Protein AF-A0A7S2GLV0-F1 (afdb_monomer_lite)

Organism: NCBI:txid327968

Foldseek 3Di:
DLVVLLVVLCVLLVVLVVPDDPVLVVVLVVCLVVVLVVLLVVLVVCQVVCCVPDPPNDRCDPLNSVLPSLVDDQLSVLSVVLVVCQVCVVVPPHDNVVSSSSSNSSSSSSVCSCVPSVVCSVVSVVVRD

Structure (mmCIF, N/CA/C/O backbone):
data_AF-A0A7S2GLV0-F1
#
_entry.id   AF-A0A7S2GLV0-F1
#
loop_
_atom_site.group_PDB
_atom_site.id
_atom_site.type_symbol
_atom_site.label_atom_id
_atom_site.label_alt_id
_atom_site.label_comp_id
_atom_site.label_asym_id
_atom_site.label_entity_id
_atom_site.label_seq_id
_atom_site.pdbx_PDB_ins_code
_atom_site.Cartn_x
_atom_site.Cartn_y
_atom_site.Cartn_z
_atom_site.occupancy
_atom_site.B_iso_or_equiv
_atom_site.auth_seq_id
_atom_site.auth_comp_id
_atom_site.auth_asym_id
_atom_site.auth_atom_id
_atom_site.pdbx_PDB_model_num
ATOM 1 N N . GLY A 1 1 ? 13.509 10.309 6.749 1.00 62.75 1 GLY A N 1
ATOM 2 C CA . GLY A 1 1 ? 13.462 8.890 6.347 1.00 62.75 1 GLY A CA 1
ATOM 3 C C . GLY A 1 1 ? 12.279 8.616 5.442 1.00 62.75 1 GLY A C 1
ATOM 4 O O . GLY A 1 1 ? 12.423 8.699 4.232 1.00 62.75 1 GLY A O 1
ATOM 5 N N . ASN A 1 2 ? 11.100 8.371 6.017 1.00 74.81 2 ASN A N 1
ATOM 6 C CA . ASN A 1 2 ? 9.920 7.890 5.281 1.00 74.81 2 ASN A CA 1
ATOM 7 C C . ASN A 1 2 ? 9.490 8.778 4.098 1.00 74.81 2 ASN A C 1
ATOM 9 O O . ASN A 1 2 ? 9.142 8.247 3.052 1.00 74.81 2 ASN A O 1
ATOM 13 N N . THR A 1 3 ? 9.570 10.108 4.209 1.00 82.69 3 THR A N 1
ATOM 14 C CA . THR A 1 3 ? 9.190 11.030 3.120 1.00 82.69 3 THR A CA 1
ATOM 15 C C . THR A 1 3 ? 10.033 10.852 1.857 1.00 82.69 3 THR A C 1
ATOM 17 O O . THR A 1 3 ? 9.488 10.897 0.762 1.00 82.69 3 THR A O 1
ATOM 20 N N . ILE A 1 4 ? 11.340 10.597 1.994 1.00 83.94 4 ILE A N 1
ATOM 21 C CA . ILE A 1 4 ? 12.231 10.363 0.844 1.00 83.94 4 ILE A CA 1
ATOM 22 C C . ILE A 1 4 ? 11.863 9.043 0.162 1.00 83.94 4 ILE A C 1
ATOM 24 O O . ILE A 1 4 ? 11.784 8.990 -1.059 1.00 83.94 4 ILE A O 1
ATOM 28 N N . ILE A 1 5 ? 11.567 8.004 0.951 1.00 84.38 5 ILE A N 1
ATOM 29 C CA . ILE A 1 5 ? 11.126 6.701 0.433 1.00 84.38 5 ILE A CA 1
ATOM 30 C C . ILE A 1 5 ? 9.819 6.864 -0.343 1.00 84.38 5 ILE A C 1
ATOM 32 O O . ILE A 1 5 ? 9.721 6.385 -1.464 1.00 84.38 5 ILE A O 1
ATOM 36 N N . PHE A 1 6 ? 8.836 7.582 0.210 1.00 81.00 6 PHE A N 1
ATOM 37 C CA . PHE A 1 6 ? 7.568 7.835 -0.478 1.00 81.00 6 PHE A CA 1
ATOM 38 C C . PHE A 1 6 ? 7.737 8.687 -1.738 1.00 81.00 6 PHE A C 1
ATOM 40 O O . PHE A 1 6 ? 7.096 8.398 -2.744 1.00 81.00 6 PHE A O 1
ATOM 47 N N . PHE A 1 7 ? 8.607 9.698 -1.710 1.00 86.56 7 PHE A N 1
ATOM 48 C CA . PHE A 1 7 ? 8.882 10.534 -2.876 1.00 86.56 7 PHE A CA 1
ATOM 49 C C . PHE A 1 7 ? 9.541 9.732 -4.007 1.00 86.56 7 PHE A C 1
ATOM 51 O O . PHE A 1 7 ? 9.057 9.753 -5.136 1.00 86.56 7 PHE A O 1
ATOM 58 N N . LEU A 1 8 ? 10.595 8.969 -3.698 1.00 85.56 8 LEU A N 1
ATOM 59 C CA . LEU A 1 8 ? 11.286 8.114 -4.668 1.00 85.56 8 LEU A CA 1
ATOM 60 C C . LEU A 1 8 ? 10.377 7.000 -5.189 1.00 85.56 8 LEU A C 1
ATOM 62 O O . LEU A 1 8 ? 10.285 6.802 -6.397 1.00 85.56 8 LEU A O 1
ATOM 66 N N . ALA A 1 9 ? 9.665 6.308 -4.296 1.00 83.56 9 ALA A N 1
ATOM 67 C CA . ALA A 1 9 ? 8.699 5.285 -4.674 1.00 83.56 9 ALA A CA 1
ATOM 68 C C . ALA A 1 9 ? 7.620 5.852 -5.597 1.00 83.56 9 ALA A C 1
ATOM 70 O O . ALA A 1 9 ? 7.301 5.228 -6.605 1.00 83.56 9 ALA A O 1
ATOM 71 N N . GLY A 1 10 ? 7.088 7.036 -5.281 1.00 83.50 10 GLY A N 1
ATOM 72 C CA . GLY A 1 10 ? 6.088 7.719 -6.096 1.00 83.50 10 GLY A CA 1
ATOM 73 C C . GLY A 1 10 ? 6.617 8.084 -7.481 1.00 83.50 10 GLY A C 1
ATOM 74 O O . GLY A 1 10 ? 5.974 7.763 -8.476 1.00 83.50 10 GLY A O 1
ATOM 75 N N . ALA A 1 11 ? 7.807 8.685 -7.563 1.00 85.31 11 ALA A N 1
ATOM 76 C CA . ALA A 1 11 ? 8.426 9.060 -8.835 1.00 85.31 11 ALA A CA 1
ATOM 77 C C . ALA A 1 11 ? 8.732 7.838 -9.720 1.00 85.31 11 ALA A C 1
ATOM 79 O O . ALA A 1 11 ? 8.399 7.829 -10.906 1.00 85.31 11 ALA A O 1
ATOM 80 N N . LEU A 1 12 ? 9.317 6.783 -9.143 1.00 82.06 12 LEU A N 1
ATOM 81 C CA . LEU A 1 12 ? 9.665 5.566 -9.878 1.00 82.06 12 LEU A CA 1
ATOM 82 C C . LEU A 1 12 ? 8.417 4.785 -10.305 1.00 82.06 12 LEU A C 1
ATOM 84 O O . LEU A 1 12 ? 8.321 4.372 -11.459 1.00 82.06 12 LEU A O 1
ATOM 88 N N . THR A 1 13 ? 7.438 4.631 -9.408 1.00 81.50 13 THR A N 1
ATOM 89 C CA . THR A 1 13 ? 6.164 3.972 -9.730 1.00 81.50 13 THR A CA 1
ATOM 90 C C . THR A 1 13 ? 5.432 4.752 -10.817 1.00 81.50 13 THR A C 1
ATOM 92 O O . THR A 1 13 ? 5.040 4.155 -11.811 1.00 81.50 13 THR A O 1
ATOM 95 N N . GLY A 1 14 ? 5.314 6.079 -10.694 1.00 78.19 14 GLY A N 1
ATOM 96 C CA . GLY A 1 14 ? 4.640 6.928 -11.681 1.00 78.19 14 GLY A CA 1
ATOM 97 C C . GLY A 1 14 ? 5.247 6.828 -13.082 1.00 78.19 14 GLY A C 1
ATOM 98 O O . GLY A 1 14 ? 4.510 6.726 -14.061 1.00 78.19 14 GLY A O 1
ATOM 99 N N . ASN A 1 15 ? 6.578 6.755 -13.181 1.00 78.00 15 ASN A N 1
ATOM 100 C CA . ASN A 1 15 ? 7.256 6.535 -14.459 1.00 78.00 15 ASN A CA 1
ATOM 101 C C . ASN A 1 15 ? 6.934 5.153 -15.063 1.00 78.00 15 ASN A C 1
ATOM 103 O O . ASN A 1 15 ? 6.748 5.029 -16.270 1.00 78.00 15 ASN A O 1
ATOM 107 N N . CYS A 1 16 ? 6.806 4.117 -14.227 1.00 70.25 16 CYS A N 1
ATOM 108 C CA . CYS A 1 16 ? 6.401 2.782 -14.678 1.00 70.25 16 CYS A CA 1
ATOM 109 C C . CYS A 1 16 ? 4.931 2.747 -15.122 1.00 70.25 16 CYS A C 1
ATOM 111 O O . CYS A 1 16 ? 4.610 2.104 -16.117 1.00 70.25 16 CYS A O 1
ATOM 113 N N . MET A 1 17 ? 4.047 3.469 -14.422 1.00 67.94 17 MET A N 1
ATOM 114 C CA . MET A 1 17 ? 2.622 3.536 -14.759 1.00 67.94 17 MET A CA 1
ATOM 115 C C . MET A 1 17 ? 2.376 4.177 -16.128 1.00 67.94 17 MET A C 1
ATOM 117 O O . MET A 1 17 ? 1.517 3.712 -16.868 1.00 67.94 17 MET A O 1
ATOM 121 N N . ALA A 1 18 ? 3.152 5.199 -16.499 1.00 65.50 18 ALA A N 1
ATOM 122 C CA . ALA A 1 18 ? 2.985 5.909 -17.768 1.00 65.50 18 ALA A CA 1
ATOM 123 C C . ALA A 1 18 ? 3.287 5.057 -19.019 1.00 65.50 18 ALA A C 1
ATOM 125 O O . ALA A 1 18 ? 2.856 5.415 -20.112 1.00 65.50 18 ALA A O 1
ATOM 126 N N . HIS A 1 19 ? 4.024 3.951 -18.872 1.00 62.25 19 HIS A N 1
ATOM 127 C CA . HIS A 1 19 ? 4.434 3.077 -19.978 1.00 62.25 19 HIS A CA 1
ATOM 128 C C . HIS A 1 19 ? 3.705 1.721 -20.008 1.00 62.25 19 HIS A C 1
ATOM 130 O O . HIS A 1 19 ? 3.957 0.928 -20.913 1.00 62.25 19 HIS A O 1
ATOM 136 N N . MET A 1 20 ? 2.838 1.422 -19.030 1.00 60.69 20 MET A N 1
ATOM 137 C CA . MET A 1 20 ? 2.246 0.086 -18.862 1.00 60.69 20 MET A CA 1
ATOM 138 C C . MET A 1 20 ? 0.882 -0.090 -19.534 1.00 60.69 20 MET A C 1
ATOM 140 O O . MET A 1 20 ? 0.119 0.851 -19.745 1.00 60.69 20 MET A O 1
ATOM 144 N N . VAL A 1 21 ? 0.592 -1.344 -19.888 1.00 67.38 21 VAL A N 1
ATOM 145 C CA . VAL A 1 21 ? -0.588 -1.759 -20.651 1.00 67.38 21 VAL A CA 1
ATOM 146 C C . VAL A 1 21 ? -1.823 -1.747 -19.745 1.00 67.38 21 VAL A C 1
ATOM 148 O O . VAL A 1 21 ? -1.756 -2.046 -18.555 1.00 67.38 21 VAL A O 1
ATOM 151 N N . TRP A 1 22 ? -2.998 -1.456 -20.311 1.00 69.94 22 TRP A N 1
ATOM 152 C CA . TRP A 1 22 ? -4.279 -1.414 -19.583 1.00 69.94 22 TRP A CA 1
ATOM 153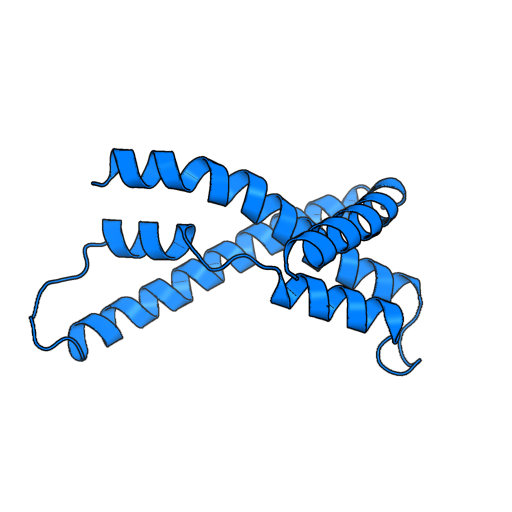 C C . TRP A 1 22 ? -4.593 -2.693 -18.774 1.00 69.94 22 TRP A C 1
ATOM 155 O O . TRP A 1 22 ? -5.267 -2.645 -17.748 1.00 69.94 22 TRP A O 1
ATOM 165 N N . GLN A 1 23 ? -4.073 -3.849 -19.199 1.00 71.62 23 GLN A N 1
ATOM 166 C CA . GLN A 1 23 ? -4.259 -5.137 -18.521 1.00 71.62 23 GLN A CA 1
ATOM 167 C C . GLN A 1 23 ? -3.547 -5.227 -17.160 1.00 71.62 23 GLN A C 1
ATOM 169 O O . GLN A 1 23 ? -4.033 -5.925 -16.266 1.00 71.62 23 GLN A O 1
ATOM 174 N N . ASP A 1 24 ? -2.440 -4.508 -16.961 1.00 73.94 24 ASP A N 1
ATOM 175 C CA . ASP A 1 24 ? -1.712 -4.504 -15.687 1.00 73.94 24 ASP A CA 1
ATOM 176 C C . ASP A 1 24 ? -2.486 -3.752 -14.590 1.00 73.94 24 ASP A C 1
ATOM 178 O O . ASP A 1 24 ? -2.422 -4.105 -13.411 1.00 73.94 24 ASP A O 1
ATOM 182 N N . TYR A 1 25 ? -3.302 -2.764 -14.972 1.00 78.06 25 TYR A N 1
ATOM 183 C CA . TYR A 1 25 ? -4.182 -2.041 -14.048 1.00 78.06 25 TYR A CA 1
ATOM 184 C C . TYR A 1 25 ? -5.285 -2.934 -13.470 1.00 78.06 25 TYR A C 1
ATOM 186 O O . TYR A 1 25 ? -5.627 -2.813 -12.292 1.00 78.06 25 TYR A O 1
ATOM 194 N N . LEU A 1 26 ? -5.817 -3.862 -14.270 1.00 82.81 26 LEU A N 1
ATOM 195 C CA . LEU A 1 26 ? -6.788 -4.855 -13.802 1.00 82.81 26 LEU A CA 1
ATOM 196 C C . LEU A 1 26 ? -6.164 -5.795 -12.766 1.00 82.81 26 LEU A C 1
ATOM 198 O O . LEU A 1 26 ? -6.743 -6.003 -11.701 1.00 82.81 26 LEU A O 1
ATOM 202 N N . HIS A 1 27 ? -4.958 -6.303 -13.035 1.00 81.81 27 HIS A N 1
ATOM 203 C CA . HIS A 1 27 ? -4.217 -7.121 -12.071 1.00 81.81 27 HIS A CA 1
ATOM 204 C C . HIS A 1 27 ? -3.923 -6.346 -10.785 1.00 81.81 27 HIS A C 1
ATOM 206 O O . HIS A 1 27 ? -4.067 -6.892 -9.692 1.00 81.81 27 HIS A O 1
ATOM 212 N N . LEU A 1 28 ? -3.589 -5.059 -10.896 1.00 83.56 28 LEU A N 1
ATOM 213 C CA . LEU A 1 28 ? -3.361 -4.193 -9.746 1.00 83.56 28 LEU A CA 1
ATOM 214 C C . LEU A 1 28 ? -4.615 -4.027 -8.876 1.00 83.56 28 LEU A C 1
ATOM 216 O O . LEU A 1 28 ? -4.527 -4.114 -7.651 1.00 83.56 28 LEU A O 1
ATOM 220 N N . LEU A 1 29 ? -5.782 -3.835 -9.496 1.00 83.94 29 LEU A N 1
ATOM 221 C CA . LEU A 1 29 ? -7.057 -3.746 -8.783 1.00 83.94 29 LEU A CA 1
ATOM 222 C C . LEU A 1 29 ? -7.379 -5.059 -8.054 1.00 83.94 29 LEU A C 1
ATOM 224 O O . LEU A 1 29 ? -7.747 -5.041 -6.879 1.00 83.94 29 LEU A O 1
ATOM 228 N N . VAL A 1 30 ? -7.199 -6.199 -8.728 1.00 86.56 30 VAL A N 1
ATOM 229 C CA . VAL A 1 30 ? -7.412 -7.526 -8.130 1.00 86.56 30 VAL A CA 1
ATOM 230 C C . VAL A 1 30 ? -6.467 -7.740 -6.949 1.00 86.56 30 VAL A C 1
ATOM 232 O O . VAL A 1 30 ? -6.919 -8.113 -5.867 1.00 86.56 30 VAL A O 1
ATOM 235 N N . LEU A 1 31 ? -5.175 -7.441 -7.111 1.00 84.69 31 LEU A N 1
ATOM 236 C CA . LEU A 1 31 ? -4.188 -7.548 -6.036 1.00 84.69 31 LEU A CA 1
ATOM 237 C C . LEU A 1 31 ? -4.527 -6.640 -4.852 1.00 84.69 31 LEU A C 1
ATOM 239 O O . LEU A 1 31 ? -4.364 -7.054 -3.703 1.00 84.69 31 LEU A O 1
ATOM 243 N N . TYR A 1 32 ? -5.034 -5.432 -5.102 1.00 85.12 32 TYR A N 1
ATOM 244 C CA . TYR A 1 32 ? -5.499 -4.533 -4.049 1.00 85.12 32 TYR A CA 1
ATOM 245 C C . TYR A 1 32 ? -6.664 -5.137 -3.251 1.00 85.12 32 TYR A C 1
ATOM 247 O O . TYR A 1 32 ? -6.610 -5.148 -2.016 1.00 85.12 32 TYR A O 1
ATOM 255 N N . ILE A 1 33 ? -7.680 -5.689 -3.925 1.00 85.19 33 ILE A N 1
ATOM 256 C CA . ILE A 1 33 ? -8.818 -6.340 -3.258 1.00 85.19 33 ILE A CA 1
ATOM 257 C C . ILE A 1 33 ? -8.338 -7.549 -2.450 1.00 85.19 33 ILE A C 1
ATOM 259 O O . ILE A 1 33 ? -8.626 -7.638 -1.257 1.00 85.19 33 ILE A O 1
ATOM 263 N N . VAL A 1 34 ? -7.555 -8.442 -3.060 1.00 86.75 34 VAL A N 1
ATOM 264 C CA . VAL A 1 34 ? -7.043 -9.656 -2.404 1.00 86.75 34 VAL A CA 1
ATOM 265 C C . VAL A 1 34 ? -6.191 -9.306 -1.183 1.00 86.75 34 VAL A C 1
ATOM 267 O O . VAL A 1 34 ? -6.411 -9.850 -0.104 1.00 86.75 34 VAL A O 1
ATOM 270 N N . THR A 1 35 ? -5.271 -8.347 -1.303 1.00 81.69 35 THR A N 1
ATOM 271 C CA . THR A 1 35 ? -4.405 -7.927 -0.187 1.00 81.69 35 THR A CA 1
ATOM 272 C C . THR A 1 35 ? -5.216 -7.291 0.943 1.00 81.69 35 THR A C 1
ATOM 274 O O . THR A 1 35 ? -4.919 -7.496 2.122 1.00 81.69 35 THR A O 1
ATOM 277 N N . THR A 1 36 ? -6.260 -6.533 0.602 1.00 82.75 36 THR A N 1
ATOM 278 C CA . THR A 1 36 ? -7.154 -5.911 1.587 1.00 82.75 36 THR A CA 1
ATOM 279 C C . THR A 1 36 ? -7.993 -6.961 2.316 1.00 82.75 36 THR A C 1
ATOM 281 O O . THR A 1 36 ? -8.101 -6.908 3.542 1.00 82.75 36 THR A O 1
ATOM 284 N N . LEU A 1 37 ? -8.506 -7.964 1.597 1.00 83.94 37 LEU A N 1
ATOM 285 C CA . LEU A 1 37 ? -9.229 -9.097 2.180 1.00 83.94 37 LEU A CA 1
ATOM 286 C C . LEU A 1 37 ? -8.338 -9.950 3.087 1.00 83.94 37 LEU A C 1
ATOM 288 O O . LEU A 1 37 ? -8.742 -10.259 4.204 1.00 83.94 37 LEU A O 1
ATOM 292 N N . ILE A 1 38 ? -7.116 -10.280 2.654 1.00 85.06 38 ILE A N 1
ATOM 293 C CA . ILE A 1 38 ? -6.147 -11.029 3.469 1.00 85.06 38 ILE A CA 1
ATOM 294 C C . ILE A 1 38 ? -5.858 -10.279 4.772 1.00 85.06 38 ILE A C 1
ATOM 296 O O . ILE A 1 38 ? -5.847 -10.885 5.840 1.00 85.06 38 ILE A O 1
ATOM 300 N N . ARG A 1 39 ? -5.681 -8.953 4.717 1.00 82.62 39 ARG A N 1
ATOM 301 C CA . ARG A 1 39 ? -5.463 -8.131 5.916 1.00 82.62 39 ARG A CA 1
ATOM 302 C C . ARG A 1 39 ? -6.649 -8.196 6.877 1.00 82.62 39 ARG A C 1
ATOM 304 O O . ARG A 1 39 ? -6.445 -8.395 8.073 1.00 82.62 39 ARG A O 1
ATOM 311 N N . GLY A 1 40 ? -7.869 -8.072 6.351 1.00 79.44 40 GLY A N 1
ATOM 312 C CA . GLY A 1 40 ? -9.092 -8.218 7.141 1.00 79.44 40 GLY A CA 1
ATOM 313 C C . GLY A 1 40 ? -9.233 -9.609 7.753 1.00 79.44 40 GLY A C 1
ATOM 314 O O . GLY A 1 40 ? -9.599 -9.724 8.917 1.00 79.44 40 GLY A O 1
ATOM 315 N N . LEU A 1 41 ? -8.861 -10.658 7.017 1.00 83.75 41 LEU A N 1
ATOM 316 C CA . LEU A 1 41 ? -8.879 -12.032 7.511 1.00 83.75 41 LEU A CA 1
ATOM 317 C C . LEU A 1 41 ? -7.846 -12.256 8.621 1.00 83.75 41 LEU A C 1
ATOM 319 O O . LEU A 1 41 ? -8.186 -12.833 9.647 1.00 83.75 41 LEU A O 1
ATOM 323 N N . ILE A 1 42 ? -6.608 -11.779 8.455 1.00 82.19 42 ILE A N 1
ATOM 324 C CA . ILE A 1 42 ? -5.547 -11.906 9.469 1.00 82.19 42 ILE A CA 1
ATOM 325 C C . ILE A 1 42 ? -5.965 -11.219 10.770 1.00 82.19 42 ILE A C 1
ATOM 327 O O . ILE A 1 42 ? -5.810 -11.793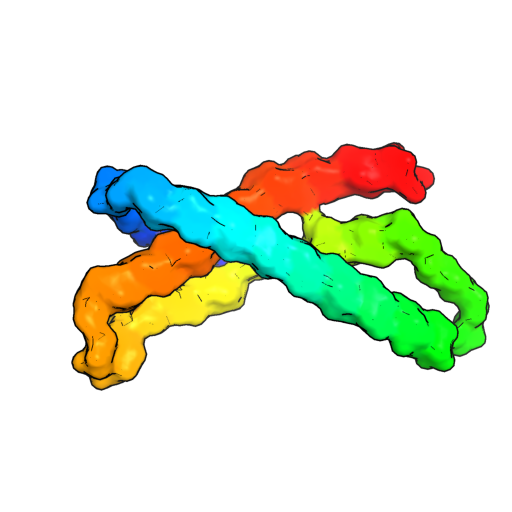 11.847 1.00 82.19 42 ILE A O 1
ATOM 331 N N . ILE A 1 43 ? -6.522 -10.009 10.684 1.00 78.94 43 ILE A N 1
ATOM 332 C CA . ILE A 1 43 ? -6.976 -9.271 11.867 1.00 78.94 43 ILE A CA 1
ATOM 333 C C . ILE A 1 43 ? -8.222 -9.930 12.455 1.00 78.94 43 ILE A C 1
ATOM 335 O O . ILE A 1 43 ? -8.265 -10.145 13.661 1.00 78.94 43 ILE A O 1
ATOM 339 N N . GLY A 1 44 ? -9.172 -10.362 11.624 1.00 78.00 44 GLY A N 1
ATOM 340 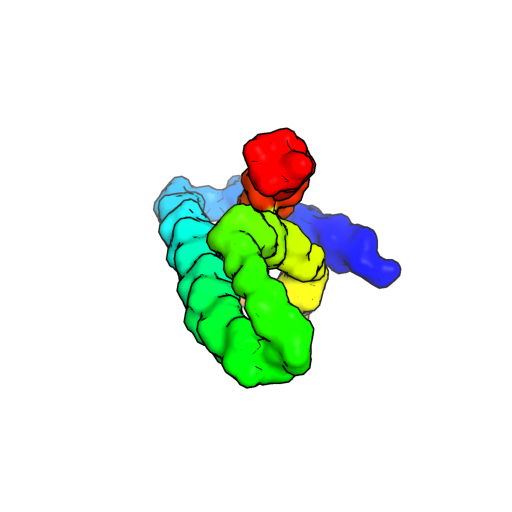C CA . GLY A 1 44 ? -10.355 -11.108 12.052 1.00 78.00 44 GLY A CA 1
ATOM 341 C C . GLY A 1 44 ? -10.022 -12.423 12.764 1.00 78.00 44 GLY A C 1
ATOM 342 O O . GLY A 1 44 ? -10.655 -12.740 13.765 1.00 78.00 44 GLY A O 1
ATOM 343 N N . LEU A 1 45 ? -8.996 -13.152 12.310 1.00 79.69 45 LEU A N 1
ATOM 344 C CA . LEU A 1 45 ? -8.455 -14.349 12.971 1.00 79.69 45 LEU A CA 1
ATOM 345 C C . LEU A 1 45 ? -7.639 -14.014 14.226 1.00 79.69 45 LEU A C 1
ATOM 347 O O . LEU A 1 45 ? -7.584 -14.817 15.153 1.00 79.69 45 LEU A O 1
ATOM 351 N N . SER A 1 46 ? -7.031 -12.828 14.292 1.00 72.69 46 SER A N 1
ATOM 352 C CA . SER A 1 46 ? -6.278 -12.370 15.466 1.00 72.69 46 SER A CA 1
ATOM 353 C C . SER A 1 46 ? -7.180 -11.797 16.565 1.00 72.69 46 SER A C 1
ATOM 355 O O . SER A 1 46 ? -6.847 -11.897 17.742 1.00 72.69 46 SER A O 1
ATOM 357 N N . CYS A 1 47 ? -8.354 -11.254 16.230 1.00 70.81 47 CYS A N 1
ATOM 358 C CA . CYS A 1 47 ? -9.356 -10.786 17.191 1.00 70.81 47 CYS A CA 1
ATOM 359 C C . CYS A 1 47 ? -9.791 -11.842 18.231 1.00 70.81 47 CYS A C 1
ATOM 361 O O . CYS A 1 47 ? -9.827 -11.499 19.415 1.00 70.81 47 CYS A O 1
ATOM 363 N N . PRO A 1 48 ? -10.098 -13.112 17.884 1.00 69.06 48 PRO A N 1
ATOM 364 C CA . PRO A 1 48 ? -10.412 -14.136 18.880 1.00 69.06 48 PRO A CA 1
ATOM 365 C C . PRO A 1 48 ? -9.203 -14.491 19.755 1.00 69.06 48 PRO A C 1
ATOM 367 O O . PRO A 1 48 ? -9.385 -14.746 20.943 1.00 69.06 48 PRO A O 1
ATOM 370 N N . ILE A 1 49 ? -7.979 -14.442 19.213 1.00 68.31 49 ILE A N 1
ATOM 371 C CA . ILE A 1 49 ? -6.738 -14.660 19.978 1.00 68.31 49 ILE A CA 1
ATOM 372 C C . ILE A 1 49 ? -6.550 -13.536 21.005 1.00 68.31 49 ILE A C 1
ATOM 374 O O . ILE A 1 49 ? -6.296 -13.802 22.177 1.00 68.31 49 ILE A O 1
ATOM 378 N N . LEU A 1 50 ? -6.752 -12.282 20.594 1.00 65.44 50 LEU A N 1
ATOM 379 C CA . LEU A 1 50 ? -6.695 -11.118 21.481 1.00 65.44 50 LEU A CA 1
ATOM 380 C C . LEU A 1 50 ? -7.767 -11.196 22.574 1.00 65.44 50 LEU A C 1
ATOM 382 O O . LEU A 1 50 ? -7.462 -10.975 23.740 1.00 65.44 50 LEU A O 1
ATOM 386 N N . LYS A 1 51 ? -8.992 -11.614 22.235 1.00 61.69 51 LYS A N 1
ATOM 387 C CA . LYS A 1 51 ? -10.067 -11.840 23.213 1.00 61.69 51 LYS A CA 1
ATOM 388 C C . LYS A 1 51 ? -9.719 -12.926 24.239 1.00 61.69 51 LYS A C 1
ATOM 390 O O . LYS A 1 51 ? -10.181 -12.848 25.374 1.00 61.69 51 LYS A O 1
ATOM 395 N N . PHE A 1 52 ? -8.932 -13.928 23.848 1.00 62.53 52 PHE A N 1
ATOM 396 C CA . PHE A 1 52 ? -8.488 -15.004 24.734 1.00 62.53 52 PHE A CA 1
ATOM 397 C C . PHE A 1 52 ? -7.315 -14.583 25.637 1.00 62.53 52 PHE A C 1
ATOM 399 O O . PHE A 1 52 ? -7.227 -15.044 26.771 1.00 62.53 52 PHE A O 1
ATOM 406 N N . LEU A 1 53 ? -6.433 -13.698 25.155 1.00 61.09 53 LEU A N 1
ATOM 407 C CA . LEU A 1 53 ? -5.226 -13.257 25.866 1.00 61.09 53 LEU A CA 1
ATOM 408 C C . LEU A 1 53 ? -5.429 -11.976 26.701 1.00 61.09 53 LEU A C 1
ATOM 410 O O . LEU A 1 53 ? -4.619 -11.690 27.579 1.00 61.09 53 LEU A O 1
ATOM 414 N N . SER A 1 54 ? -6.489 -11.197 26.452 1.00 56.75 54 SER A N 1
ATOM 415 C CA . SER A 1 54 ? -6.794 -9.974 27.204 1.00 56.75 54 SER A CA 1
ATOM 416 C C . SER A 1 54 ? -7.306 -10.275 28.628 1.00 56.75 54 SER A C 1
ATOM 418 O O . SER A 1 54 ? -8.387 -10.851 28.774 1.00 56.75 54 SER A O 1
ATOM 420 N N . PRO A 1 55 ? -6.612 -9.808 29.689 1.00 52.22 55 PRO A N 1
ATOM 421 C CA . PRO A 1 55 ? -7.018 -10.003 31.089 1.00 52.22 55 PRO A CA 1
ATOM 422 C C . PRO A 1 55 ? -8.357 -9.339 31.464 1.00 52.22 55 PRO A C 1
ATOM 424 O O . PRO A 1 55 ? -9.012 -9.759 32.414 1.00 52.22 55 PRO A O 1
ATOM 427 N N . ASP A 1 56 ? -8.777 -8.319 30.707 1.00 55.97 56 ASP A N 1
ATOM 428 C CA . ASP A 1 56 ? -9.893 -7.417 31.037 1.00 55.97 56 ASP A CA 1
ATOM 429 C C . ASP A 1 56 ? -11.275 -7.887 30.525 1.00 55.97 56 ASP A C 1
ATOM 431 O O . ASP A 1 56 ? -12.281 -7.230 30.778 1.00 55.97 56 ASP A O 1
ATOM 435 N N . LYS A 1 57 ? -11.367 -9.002 29.774 1.00 52.06 57 LYS A N 1
ATOM 436 C CA . LYS A 1 57 ? -12.619 -9.535 29.171 1.00 52.06 57 LYS A CA 1
ATOM 437 C C . LYS A 1 57 ? -13.476 -8.530 28.370 1.00 52.06 57 LYS A C 1
ATOM 439 O O . LYS A 1 57 ? -14.615 -8.853 28.027 1.00 52.06 57 LYS A O 1
ATOM 444 N N . LYS A 1 58 ? -12.971 -7.345 28.015 1.00 55.97 58 LYS A N 1
ATOM 445 C CA . LYS A 1 58 ? -13.688 -6.422 27.126 1.00 55.97 58 LYS A CA 1
ATOM 446 C C . LYS A 1 58 ? -13.662 -6.982 25.702 1.00 55.97 58 LYS A C 1
ATOM 448 O O . LYS A 1 58 ? -12.577 -7.184 25.155 1.00 55.97 58 LYS A O 1
ATOM 453 N N . PRO A 1 59 ? -14.821 -7.294 25.097 1.00 56.16 59 PRO A N 1
ATOM 454 C CA . PRO A 1 59 ? -14.850 -7.725 23.713 1.00 56.16 59 PRO A CA 1
ATOM 455 C C . PRO A 1 59 ? -14.428 -6.539 22.848 1.00 56.16 59 PRO A C 1
ATOM 457 O O . PRO A 1 59 ? -15.105 -5.516 22.853 1.00 56.16 59 PRO A O 1
ATOM 460 N N . VAL A 1 60 ? -13.331 -6.687 22.106 1.00 59.12 60 VAL A N 1
ATOM 461 C CA . VAL A 1 60 ? -13.032 -5.781 20.992 1.00 59.12 60 VAL A CA 1
ATOM 462 C C . VAL A 1 60 ? -14.242 -5.830 20.066 1.00 59.12 60 VAL A C 1
ATOM 464 O O . VAL A 1 60 ? -14.596 -6.903 19.562 1.00 59.12 60 VAL A O 1
ATOM 467 N N . SER A 1 61 ? -14.931 -4.701 19.914 1.00 68.94 61 SER A N 1
ATOM 468 C CA . SER A 1 61 ? -16.106 -4.630 19.052 1.00 68.94 61 SER A CA 1
ATOM 469 C C . SER A 1 61 ? -15.674 -4.875 17.608 1.00 68.94 61 SER A C 1
ATOM 471 O O . SER A 1 61 ? -14.576 -4.489 17.202 1.00 68.94 61 SER A O 1
ATOM 473 N N . LEU A 1 62 ? -16.542 -5.482 16.793 1.00 66.38 62 LEU A N 1
ATOM 474 C CA . LEU A 1 62 ? -16.288 -5.631 15.354 1.00 66.38 62 LEU A CA 1
ATOM 475 C C . LEU A 1 62 ? -15.953 -4.275 14.705 1.00 66.38 62 LEU A C 1
ATOM 477 O O . LEU A 1 62 ? -15.137 -4.218 13.791 1.00 66.38 62 LEU A O 1
ATOM 481 N N . ALA A 1 63 ? -16.510 -3.185 15.240 1.00 67.25 63 ALA A N 1
ATOM 482 C CA . ALA A 1 63 ? -16.184 -1.813 14.871 1.00 67.25 63 ALA A CA 1
ATOM 483 C C . ALA A 1 63 ? -14.695 -1.467 15.070 1.00 67.25 63 ALA A C 1
ATOM 485 O O . ALA A 1 63 ? -14.048 -0.958 14.158 1.00 67.25 63 ALA A O 1
ATOM 486 N N . GLU A 1 64 ? -14.125 -1.796 16.230 1.00 69.56 64 GLU A N 1
ATOM 487 C CA . GLU A 1 64 ? -12.719 -1.532 16.554 1.00 69.56 64 GLU A CA 1
ATOM 488 C C . GLU A 1 64 ? -11.777 -2.404 15.715 1.00 69.56 64 GLU A C 1
ATOM 490 O O . GLU A 1 64 ? -10.754 -1.923 15.233 1.00 69.56 64 GLU A O 1
ATOM 495 N N . ALA A 1 65 ? -12.147 -3.664 15.465 1.00 70.94 65 ALA A N 1
ATOM 496 C CA . ALA A 1 65 ? -11.397 -4.565 14.588 1.00 70.94 65 ALA A CA 1
ATOM 497 C C . ALA A 1 65 ? -11.350 -4.060 13.134 1.00 70.94 65 ALA A C 1
ATOM 499 O O . ALA A 1 65 ? -10.312 -4.124 12.465 1.00 70.94 65 ALA A O 1
ATOM 500 N N . ILE A 1 66 ? -12.467 -3.515 12.648 1.00 71.75 66 ILE A N 1
ATOM 501 C CA . ILE A 1 66 ? -12.563 -2.898 11.324 1.00 71.75 66 ILE A CA 1
ATOM 502 C C . ILE A 1 66 ? -11.702 -1.630 11.269 1.00 71.75 66 ILE A C 1
ATOM 504 O O . ILE A 1 66 ? -10.891 -1.493 10.353 1.00 71.75 66 ILE A O 1
ATOM 508 N N . ILE A 1 67 ? -11.793 -0.747 12.269 1.00 72.81 67 ILE A N 1
ATOM 509 C CA . ILE A 1 67 ? -10.948 0.455 12.360 1.00 72.81 67 ILE A CA 1
ATOM 510 C C . ILE A 1 67 ? -9.460 0.073 12.382 1.00 72.81 67 ILE A C 1
ATOM 512 O O . ILE A 1 67 ? -8.660 0.666 11.661 1.00 72.81 67 ILE A O 1
ATOM 516 N N . MET A 1 68 ? -9.086 -0.960 13.140 1.00 72.62 68 MET A N 1
ATOM 517 C CA . MET A 1 68 ? -7.712 -1.465 13.214 1.00 72.62 68 MET A CA 1
ATOM 518 C C . MET A 1 68 ? -7.222 -2.024 11.870 1.00 72.62 68 MET A C 1
ATOM 520 O O . MET A 1 68 ? -6.070 -1.816 11.491 1.00 72.62 68 MET A O 1
ATOM 524 N N . THR A 1 69 ? -8.103 -2.686 11.115 1.00 75.19 69 THR A N 1
ATOM 525 C CA . THR A 1 69 ? -7.806 -3.198 9.767 1.00 75.19 69 THR A CA 1
ATOM 526 C C . THR A 1 69 ? -7.582 -2.083 8.756 1.00 75.19 69 THR A C 1
ATOM 528 O O . THR A 1 69 ? -6.692 -2.177 7.903 1.00 75.19 69 THR A O 1
ATOM 531 N N . TRP A 1 70 ? -8.371 -1.016 8.855 1.00 75.06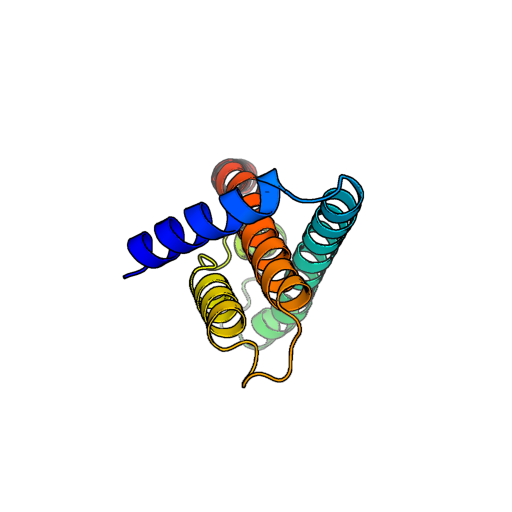 70 TRP A N 1
ATOM 532 C CA . TRP A 1 70 ? -8.278 0.133 7.964 1.00 75.06 70 TRP A CA 1
ATOM 533 C C . TRP A 1 70 ? -7.113 1.065 8.325 1.00 75.06 70 TRP A C 1
ATOM 535 O O . TRP A 1 70 ? -6.463 1.591 7.423 1.00 75.06 70 TRP A O 1
ATOM 545 N N . GLY A 1 71 ? -6.775 1.204 9.610 1.00 66.50 71 GLY A N 1
ATOM 546 C CA . GLY A 1 71 ? -5.715 2.089 10.112 1.00 66.50 71 GLY A CA 1
ATOM 547 C C . GLY A 1 71 ? -4.269 1.597 9.934 1.00 66.50 71 GLY A C 1
ATOM 548 O O . GLY A 1 71 ? -3.347 2.263 10.403 1.00 66.50 71 GLY A O 1
ATOM 549 N N . GLY A 1 72 ? -4.056 0.438 9.297 1.00 61.59 72 GLY A N 1
ATOM 550 C CA . GLY A 1 72 ? -2.775 -0.281 9.247 1.00 61.59 72 GLY A CA 1
ATOM 551 C C . GLY A 1 72 ? -1.554 0.517 8.748 1.00 61.59 72 GLY A C 1
ATOM 552 O O . GLY A 1 72 ? -1.649 1.357 7.855 1.00 61.59 72 GLY A O 1
ATOM 553 N N . LEU A 1 73 ? -0.390 0.205 9.346 1.00 57.22 73 LEU A N 1
ATOM 554 C CA . LEU A 1 73 ? 0.919 0.864 9.214 1.00 57.22 73 LEU A CA 1
ATOM 555 C C . LEU A 1 73 ? 1.291 1.324 7.789 1.00 57.22 73 LEU A C 1
ATOM 557 O O . LEU A 1 73 ? 1.237 0.574 6.817 1.00 57.22 73 LEU A O 1
ATOM 561 N N . ARG A 1 74 ? 1.785 2.566 7.718 1.00 64.50 74 ARG A N 1
ATOM 562 C CA . ARG A 1 74 ? 2.239 3.277 6.512 1.00 64.50 74 ARG A CA 1
ATOM 563 C C . ARG A 1 74 ? 3.263 2.432 5.737 1.00 64.50 74 ARG A C 1
ATOM 565 O O . ARG A 1 74 ? 4.382 2.257 6.212 1.00 64.50 74 ARG A O 1
ATOM 572 N N . GLY A 1 75 ? 2.884 1.952 4.545 1.00 72.00 75 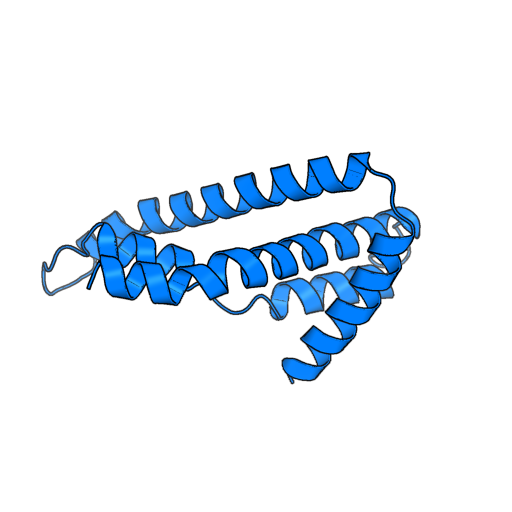GLY A N 1
ATOM 573 C CA . GLY A 1 75 ? 3.578 0.964 3.691 1.00 72.00 75 GLY A CA 1
ATOM 574 C C . GLY A 1 75 ? 4.983 1.308 3.161 1.00 72.00 75 GLY A C 1
ATOM 575 O O . GLY A 1 75 ? 5.390 0.792 2.125 1.00 72.00 75 GLY A O 1
ATOM 576 N N . ALA A 1 76 ? 5.743 2.152 3.859 1.00 76.62 76 ALA A N 1
ATOM 577 C CA . ALA A 1 76 ? 7.095 2.564 3.496 1.00 76.62 76 ALA A CA 1
ATOM 578 C C . ALA A 1 76 ? 8.081 1.386 3.412 1.00 76.62 76 ALA A C 1
ATOM 580 O O . ALA A 1 76 ? 8.946 1.387 2.544 1.00 76.62 76 ALA A O 1
ATOM 581 N N . VAL A 1 77 ? 7.945 0.372 4.277 1.00 83.38 77 VAL A N 1
ATOM 582 C CA . VAL A 1 77 ? 8.842 -0.800 4.280 1.00 83.38 77 VAL A CA 1
ATOM 583 C C . VAL A 1 77 ? 8.666 -1.633 3.008 1.00 83.38 77 VAL A C 1
ATOM 585 O O . VAL A 1 77 ? 9.651 -1.985 2.370 1.00 83.38 77 VAL A O 1
ATOM 588 N N . GLY A 1 78 ? 7.420 -1.887 2.590 1.00 82.12 78 GLY A N 1
ATOM 589 C CA . GLY A 1 78 ? 7.139 -2.611 1.345 1.00 82.12 78 GLY A CA 1
ATOM 590 C C . GLY A 1 78 ? 7.645 -1.861 0.112 1.00 82.12 78 GLY A C 1
ATOM 591 O O . GLY A 1 78 ? 8.243 -2.462 -0.774 1.00 82.12 78 GLY A O 1
ATOM 592 N N . LEU A 1 79 ? 7.489 -0.534 0.094 1.00 85.50 79 LEU A N 1
ATOM 593 C CA . LEU A 1 79 ? 8.030 0.319 -0.967 1.00 85.50 79 LEU A CA 1
ATOM 594 C C . LEU A 1 79 ? 9.561 0.290 -1.019 1.00 85.50 79 LEU A C 1
ATOM 596 O O . LEU A 1 79 ? 10.128 0.182 -2.102 1.00 85.50 79 LEU A O 1
ATOM 600 N N . ALA A 1 80 ? 10.234 0.354 0.131 1.00 86.12 80 ALA A N 1
ATOM 601 C CA . ALA A 1 80 ? 11.691 0.280 0.195 1.00 86.12 80 ALA A CA 1
ATOM 602 C C . ALA A 1 80 ? 12.216 -1.068 -0.328 1.00 86.12 80 ALA A C 1
ATOM 604 O O . ALA A 1 80 ? 13.156 -1.087 -1.120 1.00 86.12 80 ALA A O 1
ATOM 605 N N . LEU A 1 81 ? 11.568 -2.177 0.049 1.00 84.44 81 LEU A N 1
ATOM 606 C CA . LEU A 1 81 ? 11.899 -3.509 -0.465 1.00 84.44 81 LEU A CA 1
ATOM 607 C C . LEU A 1 81 ? 11.669 -3.607 -1.978 1.00 84.44 81 LEU A C 1
ATOM 609 O O . LEU A 1 81 ? 12.516 -4.139 -2.688 1.00 84.44 81 LEU A O 1
ATOM 613 N N . ALA A 1 82 ? 10.573 -3.048 -2.492 1.00 84.31 82 ALA A N 1
ATOM 614 C CA . ALA A 1 82 ? 10.304 -3.038 -3.928 1.00 84.31 82 ALA A CA 1
ATOM 615 C C . ALA A 1 82 ? 11.345 -2.227 -4.715 1.00 84.31 82 ALA A C 1
ATOM 617 O O . ALA A 1 82 ? 11.811 -2.679 -5.760 1.00 84.31 82 ALA A O 1
ATOM 618 N N . ILE A 1 83 ? 11.763 -1.067 -4.193 1.00 83.56 83 ILE A N 1
ATOM 619 C CA . ILE A 1 83 ? 12.849 -0.272 -4.781 1.00 83.56 83 ILE A CA 1
ATOM 620 C C . ILE A 1 83 ? 14.144 -1.087 -4.795 1.00 83.56 83 ILE A C 1
ATOM 622 O O . ILE A 1 83 ? 14.801 -1.158 -5.831 1.00 83.56 83 ILE A O 1
ATOM 626 N N . GLN A 1 84 ? 14.485 -1.748 -3.688 1.00 83.56 84 GLN A N 1
ATOM 627 C CA . GLN A 1 84 ? 15.697 -2.559 -3.596 1.00 83.56 84 GLN A CA 1
ATOM 628 C C . GLN A 1 84 ? 15.688 -3.733 -4.585 1.00 83.56 84 GLN A C 1
ATOM 630 O O . GLN A 1 84 ? 16.672 -3.938 -5.290 1.00 83.56 84 GLN A O 1
ATOM 635 N N . VAL A 1 85 ? 14.570 -4.456 -4.704 1.00 80.88 85 VAL A N 1
ATOM 636 C CA . VAL A 1 85 ? 14.412 -5.544 -5.686 1.00 80.88 85 VAL A CA 1
ATOM 637 C C . VAL A 1 85 ? 14.544 -5.017 -7.115 1.00 80.88 85 VAL A C 1
ATOM 639 O O . VAL A 1 85 ? 15.190 -5.660 -7.943 1.00 80.88 85 VAL A O 1
ATOM 642 N N . SER A 1 86 ? 13.991 -3.832 -7.399 1.00 77.94 86 SER A N 1
ATOM 643 C CA . SER A 1 86 ? 14.113 -3.204 -8.717 1.00 77.94 86 SER A CA 1
ATOM 644 C C . SER A 1 86 ? 15.541 -2.746 -9.043 1.00 77.94 86 SER A C 1
ATOM 646 O O . SER A 1 86 ? 15.960 -2.839 -10.194 1.00 77.94 86 SER A O 1
ATOM 648 N N . ALA A 1 87 ? 16.301 -2.303 -8.036 1.00 75.19 87 ALA A N 1
ATOM 649 C CA . ALA A 1 87 ? 17.671 -1.823 -8.191 1.00 75.19 87 ALA A CA 1
ATOM 650 C C . ALA A 1 87 ? 18.684 -2.972 -8.339 1.00 75.19 87 ALA A C 1
ATOM 652 O O . ALA A 1 87 ? 19.530 -2.930 -9.227 1.00 75.19 87 ALA A O 1
ATOM 653 N N . GLU A 1 88 ? 18.568 -4.016 -7.514 1.00 76.00 88 GLU A N 1
ATOM 654 C C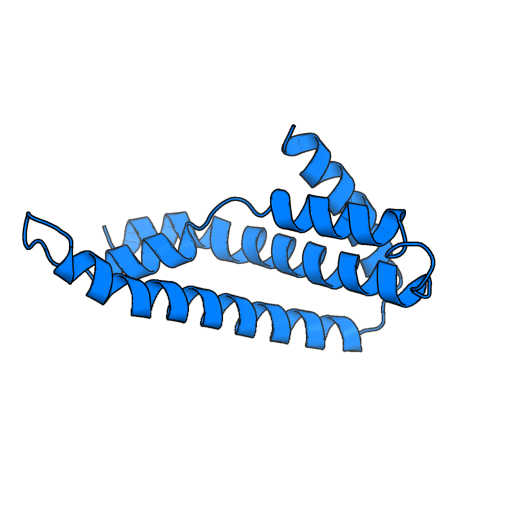A . GLU A 1 88 ? 19.486 -5.167 -7.498 1.00 76.00 88 GLU A CA 1
ATOM 655 C C . GLU A 1 88 ? 19.132 -6.224 -8.571 1.00 76.00 88 GLU A C 1
ATOM 657 O O . GLU A 1 88 ? 19.881 -7.175 -8.797 1.00 76.00 88 GLU A O 1
ATOM 662 N N . ARG A 1 89 ? 17.953 -6.124 -9.210 1.00 67.69 89 ARG A N 1
ATOM 663 C CA . ARG A 1 89 ? 17.377 -7.158 -10.104 1.00 67.69 89 ARG A CA 1
ATOM 664 C C . ARG A 1 89 ? 17.391 -8.564 -9.488 1.00 67.69 89 ARG A C 1
ATOM 666 O O . ARG A 1 89 ? 17.655 -9.549 -10.178 1.00 67.69 89 ARG A O 1
ATOM 673 N N . ALA A 1 90 ? 17.175 -8.644 -8.173 1.00 64.06 90 ALA A N 1
ATOM 674 C CA . ALA A 1 90 ? 17.321 -9.874 -7.392 1.00 64.06 90 ALA A CA 1
ATOM 675 C C . ALA A 1 90 ? 18.673 -10.596 -7.623 1.00 64.06 90 ALA A C 1
ATOM 677 O O . ALA A 1 90 ? 18.709 -11.812 -7.793 1.00 64.06 90 ALA A O 1
ATOM 678 N N . GLY A 1 91 ? 19.782 -9.848 -7.670 1.00 63.34 91 GLY A N 1
ATOM 679 C CA . GLY A 1 91 ? 21.124 -10.394 -7.903 1.00 63.34 91 GLY A CA 1
ATOM 680 C C . GLY A 1 91 ? 21.446 -10.646 -9.381 1.00 63.34 91 GLY A C 1
ATOM 681 O O . GLY A 1 91 ? 22.224 -11.543 -9.691 1.00 63.34 91 GLY A O 1
ATOM 682 N N . GLY A 1 92 ? 20.824 -9.894 -10.299 1.00 64.94 92 GLY A N 1
ATOM 683 C CA . GLY A 1 92 ? 21.029 -10.031 -11.751 1.00 64.94 92 GLY A CA 1
ATOM 684 C C . GLY A 1 92 ? 20.301 -11.211 -12.407 1.00 64.94 92 GLY A C 1
ATOM 685 O O . GLY A 1 92 ? 20.514 -11.474 -13.587 1.00 64.94 92 GLY A O 1
ATOM 686 N N . ILE A 1 93 ? 19.442 -11.911 -11.662 1.00 63.94 93 ILE A N 1
ATOM 687 C CA . ILE A 1 93 ? 18.713 -13.105 -12.123 1.00 63.94 93 ILE A CA 1
ATOM 688 C C . ILE A 1 93 ? 17.433 -12.713 -12.885 1.00 63.94 93 ILE A C 1
ATOM 690 O O . ILE A 1 93 ? 16.940 -13.483 -13.708 1.00 63.94 93 ILE A O 1
ATOM 694 N N . LEU A 1 94 ? 16.889 -11.515 -12.630 1.00 65.88 94 LEU A N 1
ATOM 695 C CA . LEU A 1 94 ? 15.589 -11.092 -13.151 1.00 65.88 94 LEU A CA 1
ATOM 696 C C . LEU A 1 94 ? 15.700 -10.157 -14.377 1.00 65.88 94 LEU A C 1
ATOM 698 O O . LEU A 1 94 ? 16.472 -9.191 -14.335 1.00 65.88 94 LEU A O 1
ATOM 702 N N . PRO A 1 95 ? 14.897 -10.373 -15.440 1.00 73.75 95 PRO A N 1
ATOM 703 C CA . PRO A 1 95 ? 14.744 -9.420 -16.540 1.00 73.75 95 PRO A CA 1
ATOM 704 C C . PRO A 1 95 ? 14.287 -8.034 -16.052 1.00 73.75 95 PRO A C 1
ATOM 706 O O . PRO A 1 95 ? 13.545 -7.923 -15.073 1.00 73.75 95 PRO A O 1
ATOM 709 N N . GLU A 1 96 ? 14.694 -6.964 -16.749 1.00 69.75 96 GLU A N 1
ATOM 710 C CA . GLU A 1 96 ? 14.354 -5.577 -16.370 1.00 69.75 96 GLU A CA 1
ATOM 711 C C . GLU A 1 96 ? 12.850 -5.333 -16.243 1.00 69.75 96 GLU A C 1
ATOM 713 O O . GLU A 1 96 ? 12.409 -4.616 -15.342 1.00 69.75 96 GLU A O 1
ATOM 718 N N . ASP A 1 97 ? 12.063 -5.940 -17.129 1.00 71.88 97 ASP A N 1
ATOM 719 C CA . ASP A 1 97 ? 10.615 -5.764 -17.156 1.00 71.88 97 ASP A CA 1
ATOM 720 C C . ASP A 1 97 ? 9.930 -6.365 -15.925 1.00 71.88 97 ASP A C 1
ATOM 722 O O . ASP A 1 97 ? 9.010 -5.761 -15.372 1.00 71.88 97 ASP A O 1
ATOM 726 N N . ASP A 1 98 ? 10.411 -7.501 -15.421 1.00 73.75 98 ASP A N 1
ATOM 727 C CA . ASP A 1 98 ? 9.824 -8.149 -14.244 1.00 73.75 98 ASP A CA 1
ATOM 728 C C . ASP A 1 98 ? 10.176 -7.406 -12.953 1.00 73.75 98 ASP A C 1
ATOM 730 O O . ASP A 1 98 ? 9.322 -7.211 -12.084 1.00 73.75 98 ASP A O 1
ATOM 734 N N . ALA A 1 99 ? 11.402 -6.889 -12.856 1.00 72.12 99 ALA A N 1
ATOM 735 C CA . ALA A 1 99 ? 11.818 -6.031 -11.751 1.00 72.12 99 ALA A CA 1
ATOM 736 C C . ALA A 1 99 ? 10.973 -4.741 -11.692 1.00 72.12 99 ALA A C 1
ATOM 738 O O . ALA A 1 99 ? 10.549 -4.302 -10.617 1.00 72.12 99 ALA A O 1
ATOM 739 N N . ARG A 1 100 ? 10.661 -4.167 -12.862 1.00 75.31 100 ARG A N 1
ATOM 740 C CA . ARG A 1 100 ? 9.789 -2.994 -12.998 1.00 75.31 100 ARG A CA 1
ATOM 741 C C . ARG A 1 100 ? 8.333 -3.306 -12.639 1.00 75.31 100 ARG A C 1
ATOM 743 O O . ARG A 1 100 ? 7.689 -2.499 -11.969 1.00 75.31 100 ARG A O 1
ATOM 750 N N . ARG A 1 101 ? 7.828 -4.489 -13.005 1.00 76.56 101 ARG A N 1
ATOM 751 C CA . ARG A 1 101 ? 6.480 -4.960 -12.633 1.00 76.56 101 ARG A CA 1
ATOM 752 C C . ARG A 1 101 ? 6.306 -5.084 -11.123 1.00 76.56 101 ARG A C 1
ATOM 754 O O . ARG A 1 101 ? 5.293 -4.632 -10.598 1.00 76.56 101 ARG A O 1
ATOM 761 N N . VAL A 1 102 ? 7.285 -5.638 -10.404 1.00 79.31 102 VAL A N 1
ATOM 762 C CA . VAL A 1 102 ? 7.227 -5.751 -8.931 1.00 79.31 102 VAL A CA 1
ATOM 763 C C . VAL A 1 102 ? 7.105 -4.375 -8.276 1.00 79.31 102 VAL A C 1
ATOM 765 O O . VAL A 1 102 ? 6.292 -4.188 -7.364 1.00 79.31 102 VAL A O 1
ATOM 768 N N . LEU A 1 103 ? 7.873 -3.399 -8.768 1.00 82.38 103 LEU A N 1
ATOM 769 C CA . LEU A 1 103 ? 7.788 -2.019 -8.306 1.00 82.38 103 LEU A CA 1
ATOM 770 C C . LEU A 1 103 ? 6.420 -1.399 -8.622 1.00 82.38 103 LEU A C 1
ATOM 772 O O . LEU A 1 103 ? 5.819 -0.795 -7.737 1.00 82.38 103 LEU A O 1
ATOM 776 N N . PHE A 1 104 ? 5.901 -1.592 -9.838 1.00 82.94 104 PHE A N 1
ATOM 777 C CA . PHE A 1 104 ? 4.577 -1.109 -10.233 1.00 82.94 104 PHE A CA 1
ATOM 778 C C . PHE A 1 104 ? 3.468 -1.681 -9.343 1.00 82.94 104 PHE A C 1
ATOM 780 O O . PHE A 1 104 ? 2.662 -0.921 -8.806 1.00 82.94 104 PHE A O 1
ATOM 787 N N . TYR A 1 105 ? 3.442 -2.999 -9.126 1.00 83.50 105 TYR A N 1
ATOM 788 C CA . TYR A 1 105 ? 2.414 -3.634 -8.302 1.00 83.50 105 TYR A CA 1
ATOM 789 C C . TYR A 1 105 ? 2.514 -3.194 -6.842 1.00 83.50 105 TYR A C 1
ATOM 791 O O . TYR A 1 105 ? 1.518 -2.771 -6.257 1.00 83.50 105 TYR A O 1
ATOM 799 N N . THR A 1 106 ? 3.712 -3.211 -6.255 1.00 83.88 106 THR A N 1
ATOM 800 C CA . THR A 1 106 ? 3.894 -2.820 -4.848 1.00 83.88 106 THR A CA 1
ATOM 801 C C . THR A 1 106 ? 3.604 -1.332 -4.635 1.00 83.88 106 THR A C 1
ATOM 803 O O . THR A 1 106 ? 2.906 -0.956 -3.691 1.00 83.88 106 THR A O 1
ATOM 806 N N . GLY A 1 107 ? 4.097 -0.483 -5.539 1.00 84.25 107 GLY A N 1
ATOM 807 C CA . GLY A 1 107 ? 3.903 0.963 -5.523 1.00 84.25 107 GLY A CA 1
ATOM 808 C C . GLY A 1 107 ? 2.458 1.384 -5.754 1.00 84.25 107 GLY A C 1
ATOM 809 O O . GLY A 1 107 ? 1.930 2.233 -5.030 1.00 84.25 107 GLY A O 1
ATOM 810 N N . GLY A 1 108 ? 1.786 0.763 -6.720 1.00 85.06 108 GLY A N 1
ATOM 811 C CA . GLY A 1 108 ? 0.394 1.062 -7.019 1.00 85.06 108 GLY A CA 1
ATOM 812 C C . GLY A 1 108 ? -0.562 0.527 -5.952 1.00 85.06 108 GLY A C 1
ATOM 813 O O . GLY A 1 108 ? -1.473 1.257 -5.575 1.00 85.06 108 GLY A O 1
ATOM 814 N N . ILE A 1 109 ? -0.323 -0.654 -5.358 1.00 84.81 109 ILE A N 1
ATOM 815 C CA . ILE A 1 109 ? -1.109 -1.135 -4.202 1.00 84.81 109 ILE A CA 1
ATOM 816 C C . ILE A 1 109 ? -0.926 -0.204 -2.999 1.00 84.81 109 ILE A C 1
ATOM 818 O O . ILE A 1 109 ? -1.908 0.132 -2.331 1.00 84.81 109 ILE A O 1
ATOM 822 N N . ALA A 1 110 ? 0.304 0.242 -2.717 1.00 83.62 110 ALA A N 1
ATOM 823 C CA . ALA A 1 110 ? 0.564 1.202 -1.647 1.00 83.62 110 ALA A CA 1
ATOM 824 C C . ALA A 1 110 ? -0.158 2.533 -1.907 1.00 83.62 110 ALA A C 1
ATOM 826 O O . ALA A 1 110 ? -0.827 3.045 -1.012 1.00 83.62 110 ALA A O 1
ATOM 827 N N . THR A 1 111 ? -0.096 3.050 -3.136 1.00 82.75 111 THR A N 1
ATOM 828 C CA . THR A 1 111 ? -0.809 4.270 -3.545 1.00 82.75 111 THR A CA 1
ATOM 829 C C . THR A 1 111 ? -2.322 4.113 -3.404 1.00 82.75 111 THR A C 1
ATOM 831 O O . THR A 1 111 ? -2.949 4.945 -2.754 1.00 82.75 111 THR A O 1
ATOM 834 N N . LEU A 1 112 ? -2.915 3.033 -3.926 1.00 82.25 112 LEU A N 1
ATOM 835 C CA . LEU A 1 112 ? -4.354 2.769 -3.808 1.00 82.25 112 LEU A CA 1
ATOM 836 C C . LEU A 1 112 ? -4.781 2.648 -2.345 1.00 82.25 112 LEU A C 1
ATOM 838 O O . LEU A 1 112 ? -5.790 3.215 -1.942 1.00 82.25 112 LEU A O 1
ATOM 842 N N . THR A 1 113 ? -3.988 1.956 -1.529 1.00 82.31 113 THR A N 1
ATOM 843 C CA . THR A 1 113 ? -4.262 1.810 -0.096 1.00 82.31 113 THR A CA 1
ATOM 844 C C . THR A 1 113 ? -4.190 3.161 0.616 1.00 82.31 113 THR A C 1
ATOM 846 O O . THR A 1 113 ? -5.024 3.443 1.467 1.00 82.31 113 THR A O 1
ATOM 849 N N . LEU A 1 114 ? -3.242 4.031 0.266 1.00 77.94 114 LEU A N 1
ATOM 850 C CA . LEU A 1 114 ? -3.170 5.375 0.841 1.00 77.94 114 LEU A CA 1
ATOM 851 C C . LEU A 1 114 ? -4.340 6.253 0.383 1.00 77.94 114 LEU A C 1
ATOM 853 O O . LEU A 1 114 ? -4.951 6.922 1.207 1.00 77.94 114 LEU A O 1
ATOM 857 N N . VAL A 1 115 ? -4.688 6.232 -0.902 1.00 80.62 115 VAL A N 1
ATOM 858 C CA . VAL A 1 115 ? -5.777 7.059 -1.439 1.00 80.62 115 VAL A CA 1
ATOM 859 C C . VAL A 1 115 ? -7.132 6.591 -0.928 1.00 80.62 115 VAL A C 1
ATOM 861 O O . VAL A 1 115 ? -7.932 7.424 -0.526 1.00 80.62 115 VAL A O 1
ATOM 864 N N . VAL A 1 116 ? -7.401 5.286 -0.906 1.00 80.50 116 VAL A N 1
ATOM 865 C CA . VAL A 1 116 ? -8.708 4.742 -0.512 1.00 80.50 116 VAL A CA 1
ATOM 866 C C . VAL A 1 116 ? -8.781 4.548 0.998 1.00 80.50 116 VAL A C 1
ATOM 868 O O . VAL A 1 116 ? -9.670 5.094 1.652 1.00 80.50 116 VAL A O 1
ATOM 871 N N . ASN A 1 117 ? -7.838 3.811 1.590 1.00 76.75 117 ASN A N 1
ATOM 872 C CA . ASN A 1 117 ? -7.942 3.451 3.002 1.00 76.75 117 ASN A CA 1
ATOM 873 C C . ASN A 1 117 ? -7.617 4.633 3.913 1.00 76.75 117 ASN A C 1
ATOM 875 O O . ASN A 1 117 ? -8.348 4.858 4.872 1.00 76.75 117 ASN A O 1
ATOM 879 N N . ALA A 1 118 ? -6.596 5.441 3.606 1.00 75.62 118 ALA A N 1
ATOM 880 C CA . ALA A 1 118 ? -6.252 6.559 4.488 1.00 75.62 118 ALA A CA 1
ATOM 881 C C . ALA A 1 118 ? -7.290 7.693 4.459 1.00 75.62 118 ALA A C 1
ATOM 883 O O . ALA A 1 118 ? -7.492 8.337 5.486 1.00 75.62 118 ALA A O 1
ATOM 884 N N . THR A 1 119 ? -7.974 7.926 3.333 1.00 79.25 119 THR A N 1
ATOM 885 C CA . THR A 1 119 ? -9.045 8.941 3.254 1.00 79.25 119 THR A CA 1
ATOM 886 C C . THR A 1 119 ? -10.355 8.465 3.878 1.00 79.25 119 THR A C 1
ATOM 888 O O . THR A 1 119 ? -11.095 9.276 4.432 1.00 79.25 119 THR A O 1
ATOM 891 N N . THR A 1 120 ? -10.624 7.156 3.850 1.00 77.44 120 THR A N 1
ATOM 892 C CA . THR A 1 120 ? -11.851 6.570 4.413 1.00 77.44 120 THR A CA 1
ATOM 893 C C . THR A 1 120 ? -11.723 6.286 5.915 1.00 77.44 120 THR A C 1
ATOM 895 O O . THR A 1 120 ? -12.725 6.305 6.626 1.00 77.44 120 THR A O 1
ATOM 898 N N . CYS A 1 121 ? -10.505 6.103 6.443 1.00 75.12 121 CYS A N 1
ATOM 899 C CA . CYS A 1 121 ? -10.243 5.896 7.875 1.00 75.12 121 CYS A CA 1
ATOM 900 C C . CYS A 1 121 ? -10.899 6.938 8.806 1.00 75.12 121 CYS A C 1
ATOM 902 O O . CYS A 1 121 ? -11.597 6.529 9.732 1.00 75.12 121 CYS A O 1
ATOM 904 N N . PRO A 1 122 ? -10.740 8.263 8.599 1.00 73.06 122 PRO A N 1
ATOM 905 C CA . PRO A 1 122 ? -11.365 9.277 9.454 1.00 73.06 122 PRO A CA 1
ATOM 906 C C . PRO A 1 122 ? -12.894 9.204 9.442 1.00 73.06 122 PRO A C 1
ATOM 908 O O . PRO A 1 122 ? -13.535 9.399 10.472 1.00 73.06 122 PRO A O 1
ATOM 911 N N . MET A 1 123 ? -13.480 8.914 8.276 1.00 75.81 123 MET A N 1
ATOM 912 C CA . MET A 1 123 ? -14.928 8.780 8.114 1.00 75.81 123 MET A CA 1
ATOM 913 C C . MET A 1 123 ? -15.447 7.541 8.849 1.00 75.81 123 MET A C 1
ATOM 915 O O . MET A 1 123 ? -16.462 7.613 9.534 1.00 75.81 123 MET A O 1
ATOM 919 N N . LEU A 1 124 ? -14.715 6.432 8.753 1.00 72.50 124 LEU A N 1
ATOM 920 C CA . LEU A 1 124 ? -15.042 5.170 9.405 1.00 72.50 124 LEU A CA 1
ATOM 921 C C . LEU A 1 124 ? -14.949 5.272 10.931 1.00 72.50 124 LEU A C 1
ATOM 923 O O . LEU A 1 124 ? -15.850 4.815 11.625 1.00 72.50 124 LEU A O 1
ATOM 927 N N . VAL A 1 125 ? -13.909 5.934 11.447 1.00 72.94 125 VAL A N 1
ATOM 928 C CA . VAL A 1 125 ? -13.764 6.221 12.883 1.00 72.94 125 VAL A CA 1
ATOM 929 C C . VAL A 1 125 ? -14.915 7.094 13.383 1.00 72.94 125 VAL A C 1
ATOM 931 O O . VAL A 1 125 ? -15.465 6.811 14.436 1.00 72.94 125 VAL A O 1
ATOM 934 N N . LYS A 1 126 ? -15.329 8.110 12.615 1.00 74.19 126 LYS A N 1
ATOM 935 C CA . LYS A 1 126 ? -16.445 8.999 12.983 1.00 74.19 126 LYS A CA 1
ATOM 936 C C . LYS A 1 126 ? -17.825 8.328 12.906 1.00 74.19 126 LYS A C 1
ATOM 938 O O . LYS A 1 126 ? -18.763 8.801 13.532 1.00 74.19 126 LYS A O 1
ATOM 943 N N . ALA A 1 127 ? -17.974 7.286 12.090 1.00 69.62 127 ALA A N 1
ATOM 944 C CA . ALA A 1 127 ? -19.230 6.550 11.954 1.00 69.62 127 ALA A CA 1
ATOM 945 C C . ALA A 1 127 ? -19.401 5.445 13.013 1.00 69.62 127 ALA A C 1
ATOM 947 O O . ALA A 1 127 ? -20.527 5.035 13.280 1.00 69.62 127 ALA A O 1
ATOM 948 N N . LEU A 1 128 ? -18.296 4.935 13.567 1.00 61.53 128 LEU A N 1
ATOM 949 C CA . LEU A 1 128 ? -18.268 3.769 14.457 1.00 61.53 128 LEU A CA 1
ATOM 950 C C . LEU A 1 128 ? -17.841 4.079 15.905 1.00 61.53 128 LEU A C 1
ATOM 952 O O . LEU A 1 128 ? -17.939 3.185 16.747 1.00 61.53 128 LEU A O 1
ATOM 956 N N . GLY A 1 129 ? -17.359 5.293 16.185 1.00 54.66 129 GLY A N 1
ATOM 957 C CA . GLY A 1 129 ? -17.049 5.815 17.523 1.00 54.66 129 GLY A CA 1
ATOM 958 C C . GLY A 1 129 ? -17.910 7.020 17.862 1.00 54.66 129 GLY A C 1
ATOM 959 O O . GLY A 1 129 ? -18.146 7.223 19.071 1.00 54.66 129 GLY A O 1
#

InterPro domains:
  IPR006153 Cation/H+ exchanger, transmembrane domain [PF00999] (2-126)
  IPR018422 Cation/H+ exchanger, CPA1 family [PTHR10110] (2-128)

Sequence (129 aa):
GNTIIFFLAGALTGNCMAHMVWQDYLHLLVLYIVTTLIRGLIIGLSCPILKFLSPDKKPVSLAEAIIMTWGGLRGAVGLALAIQVSAERAGGILPEDDARRVLFYTGGIATLTLVVNATTCPMLVKALG

Radius of gyration: 17.54 Å; chains: 1; bounding box: 40×26×52 Å

pLDDT: mean 74.8, std 8.94, range [52.06, 86.75]

Secondary structure (DSSP, 8-state):
-HHHHHHHHHHHHHHHHTT--HHHHHHHHHHHHHHHHHHHHHHHHHHHHHHHH-TT-PPPPHHHHHHHHHT---THHHHHHHHHHHHHHHHHTS-HHHHHHHHHHHHHHHHHIIIIIIHHHHHHHHHH-